Protein AF-A0A9E2LLQ6-F1 (afdb_monomer_lite)

Secondary structure (DSSP, 8-state):
----HHHHHHHHHHHHHHHHHHHHHHTT-GGGGGHHHHHHHHHHHHHHHHHHH-TTSTTHHHHHHHHHHHHHHHHHHHHHHHHHHHTT-

Structure (mmCIF, N/CA/C/O backbone):
data_AF-A0A9E2LLQ6-F1
#
_entry.id   AF-A0A9E2LLQ6-F1
#
loop_
_atom_site.group_PDB
_atom_site.id
_atom_site.type_symbol
_atom_site.label_atom_id
_atom_site.label_alt_id
_atom_site.label_comp_id
_atom_site.label_asym_id
_atom_site.label_entity_id
_atom_site.label_seq_id
_atom_site.pdbx_PDB_ins_code
_atom_site.Cartn_x
_atom_site.Cartn_y
_atom_site.Cartn_z
_atom_site.occupancy
_atom_site.B_iso_or_equiv
_atom_site.auth_seq_id
_atom_site.auth_comp_id
_atom_site.auth_asym_id
_atom_site.auth_atom_id
_atom_site.pdbx_PDB_model_num
ATOM 1 N N . MET A 1 1 ? -5.450 -3.258 -23.257 1.00 46.16 1 MET A N 1
ATOM 2 C CA . MET A 1 1 ? -6.359 -3.539 -22.127 1.00 46.16 1 MET A CA 1
ATOM 3 C C . MET A 1 1 ? -6.277 -5.024 -21.779 1.00 46.16 1 MET A C 1
ATOM 5 O O . MET A 1 1 ? -7.263 -5.734 -21.895 1.00 46.16 1 MET A O 1
ATOM 9 N N . MET A 1 2 ? -5.089 -5.514 -21.409 1.00 45.06 2 MET A N 1
ATOM 10 C CA . MET A 1 2 ? -5.018 -6.713 -20.575 1.00 45.06 2 MET A CA 1
ATOM 11 C C . MET A 1 2 ? -5.060 -6.183 -19.150 1.00 45.06 2 MET A C 1
ATOM 13 O O . MET A 1 2 ? -4.279 -5.303 -18.800 1.00 45.06 2 MET A O 1
ATOM 17 N N . GLU A 1 3 ? -6.049 -6.613 -18.382 1.00 58.16 3 GLU A N 1
ATOM 18 C CA . GLU A 1 3 ? -6.082 -6.410 -16.942 1.00 58.16 3 GLU A CA 1
ATOM 19 C C . GLU A 1 3 ? -4.834 -7.082 -16.373 1.00 58.16 3 GLU A C 1
ATOM 21 O O . GLU A 1 3 ? -4.798 -8.304 -16.282 1.00 58.16 3 GLU A O 1
ATOM 26 N N . ASP A 1 4 ? -3.773 -6.314 -16.102 1.00 67.81 4 ASP A N 1
ATOM 27 C CA . ASP A 1 4 ? -2.487 -6.890 -15.713 1.00 67.81 4 ASP A CA 1
ATOM 28 C C . ASP A 1 4 ? -2.670 -7.683 -14.410 1.00 67.81 4 ASP A C 1
ATOM 30 O O . ASP A 1 4 ? -2.843 -7.089 -13.336 1.00 67.81 4 ASP A O 1
ATOM 34 N N . PRO A 1 5 ? -2.633 -9.029 -14.462 1.00 76.00 5 PRO A N 1
ATOM 35 C CA . PRO A 1 5 ? -3.057 -9.872 -13.346 1.00 76.00 5 PRO A CA 1
ATOM 36 C C . PRO A 1 5 ? -2.154 -9.678 -12.125 1.00 76.00 5 PRO A C 1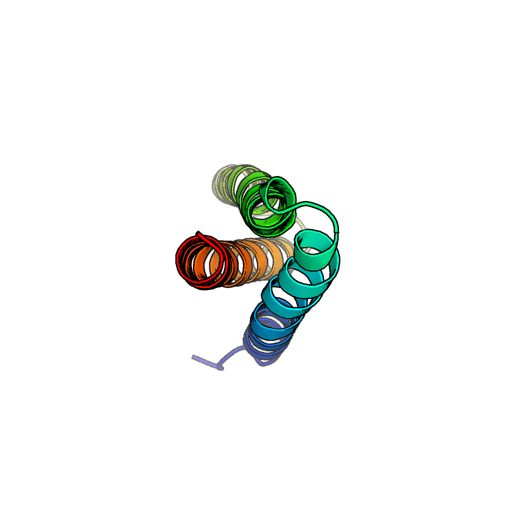
ATOM 38 O O . PRO A 1 5 ? -2.564 -9.899 -10.987 1.00 76.00 5 PRO A O 1
ATOM 41 N N . ILE A 1 6 ? -0.930 -9.198 -12.351 1.00 75.75 6 ILE A N 1
ATOM 42 C CA . ILE A 1 6 ? 0.056 -8.868 -11.325 1.00 75.75 6 ILE A CA 1
ATOM 43 C C . ILE A 1 6 ? -0.414 -7.679 -10.478 1.00 75.75 6 ILE A C 1
ATOM 45 O O . ILE A 1 6 ? -0.369 -7.759 -9.250 1.00 75.75 6 ILE A O 1
ATOM 49 N N . LEU A 1 7 ? -0.909 -6.604 -11.102 1.00 73.56 7 LEU A N 1
ATOM 50 C CA . LEU A 1 7 ? -1.428 -5.436 -10.385 1.00 73.56 7 LEU A CA 1
ATOM 51 C C . LEU A 1 7 ? -2.656 -5.814 -9.551 1.00 73.56 7 LEU A C 1
ATOM 53 O O . LEU A 1 7 ? -2.730 -5.456 -8.376 1.00 73.56 7 LEU A O 1
ATOM 57 N N . PHE A 1 8 ? -3.588 -6.577 -10.128 1.00 75.56 8 PHE A N 1
ATOM 58 C CA . PHE A 1 8 ? -4.780 -7.061 -9.421 1.00 75.56 8 PHE A CA 1
ATOM 59 C C . PHE A 1 8 ? -4.436 -7.981 -8.246 1.00 75.56 8 PHE A C 1
ATOM 61 O O . PHE A 1 8 ? -5.002 -7.856 -7.161 1.00 75.56 8 PHE A O 1
ATOM 68 N N . THR A 1 9 ? -3.463 -8.872 -8.422 1.00 81.44 9 THR A N 1
ATOM 69 C CA . THR A 1 9 ? -3.028 -9.774 -7.349 1.00 81.44 9 THR A CA 1
ATOM 70 C C . THR A 1 9 ? -2.357 -8.995 -6.216 1.00 81.44 9 THR A C 1
ATOM 72 O O . THR A 1 9 ? -2.687 -9.196 -5.047 1.00 81.44 9 THR A O 1
ATOM 75 N N . LEU A 1 10 ? -1.456 -8.061 -6.538 1.00 79.44 10 LEU A N 1
ATOM 76 C CA . LEU A 1 10 ? -0.771 -7.231 -5.540 1.00 79.44 10 LEU A CA 1
ATOM 77 C C . LEU A 1 10 ? -1.744 -6.328 -4.778 1.00 79.44 10 LEU A C 1
ATOM 79 O O . LEU A 1 10 ? -1.706 -6.289 -3.546 1.00 79.44 10 LEU A O 1
ATOM 83 N N . THR A 1 11 ? -2.644 -5.644 -5.484 1.00 76.50 11 THR A N 1
ATOM 84 C CA . THR A 1 11 ? -3.697 -4.827 -4.860 1.00 76.50 11 THR A CA 1
ATOM 85 C C . THR A 1 11 ? -4.578 -5.668 -3.938 1.00 76.50 11 THR A C 1
ATOM 87 O O . THR A 1 11 ? -4.779 -5.272 -2.790 1.00 76.50 11 THR A O 1
ATOM 90 N N . ALA A 1 12 ? -5.041 -6.844 -4.374 1.00 79.31 12 ALA A N 1
ATOM 91 C CA . ALA A 1 12 ? -5.856 -7.743 -3.554 1.00 79.31 12 ALA A CA 1
ATOM 92 C C . ALA A 1 12 ? -5.125 -8.211 -2.283 1.00 79.31 12 ALA A C 1
ATOM 94 O O . ALA A 1 12 ? -5.706 -8.207 -1.195 1.00 79.31 12 ALA A O 1
ATOM 95 N N . ILE A 1 13 ? -3.836 -8.552 -2.387 1.00 84.88 13 ILE A N 1
ATOM 96 C CA . ILE A 1 13 ? -3.015 -8.926 -1.227 1.00 84.88 13 ILE A CA 1
ATOM 97 C C . ILE A 1 13 ? -2.918 -7.754 -0.246 1.00 84.88 13 ILE A C 1
ATOM 99 O O . ILE A 1 13 ? -3.222 -7.919 0.937 1.00 84.88 13 ILE A O 1
ATOM 103 N N . PHE A 1 14 ? -2.537 -6.558 -0.705 1.00 81.19 14 PHE A N 1
ATOM 104 C CA . PHE A 1 14 ? -2.377 -5.401 0.183 1.00 81.19 14 PHE A CA 1
ATOM 105 C C . PHE A 1 14 ? -3.698 -4.937 0.803 1.00 81.19 14 PHE A C 1
ATOM 107 O O . PHE A 1 14 ? -3.713 -4.546 1.974 1.00 81.19 14 PHE A O 1
ATOM 114 N N . LEU A 1 15 ? -4.805 -5.058 0.070 1.00 77.88 15 LEU A N 1
ATOM 115 C CA . LEU A 1 15 ? -6.157 -4.791 0.561 1.00 77.88 15 LEU A CA 1
ATOM 116 C C . LEU A 1 15 ? -6.549 -5.660 1.751 1.00 77.88 15 LEU A C 1
ATOM 118 O O . LEU A 1 15 ? -7.321 -5.215 2.593 1.00 77.88 15 LEU A O 1
ATOM 122 N N . ILE A 1 16 ? -6.029 -6.881 1.836 1.00 81.00 16 ILE A N 1
ATOM 123 C CA . ILE A 1 16 ? -6.331 -7.814 2.922 1.00 81.00 16 ILE A CA 1
ATOM 124 C C . ILE A 1 16 ? -5.279 -7.695 4.032 1.00 81.00 16 ILE A C 1
ATOM 126 O O . ILE A 1 16 ? -5.611 -7.589 5.215 1.00 81.00 16 ILE A O 1
ATOM 130 N N . VAL A 1 17 ? -3.996 -7.663 3.668 1.00 84.62 17 VAL A N 1
ATOM 131 C CA . VAL A 1 17 ? -2.877 -7.685 4.619 1.00 84.62 17 VAL A CA 1
ATOM 132 C C . VAL A 1 17 ? -2.833 -6.415 5.467 1.00 84.62 17 VAL A C 1
ATOM 134 O O . VAL A 1 17 ? -2.743 -6.510 6.693 1.00 84.62 17 VAL A O 1
ATOM 137 N N . ILE A 1 18 ? -2.941 -5.228 4.862 1.00 81.56 18 ILE A N 1
ATOM 138 C CA . ILE A 1 18 ? -2.836 -3.951 5.588 1.00 81.56 18 ILE A CA 1
ATOM 139 C C . ILE A 1 18 ? -3.896 -3.835 6.696 1.00 81.56 18 ILE A C 1
ATOM 141 O O . ILE A 1 18 ? -3.507 -3.602 7.847 1.00 81.56 18 ILE A O 1
ATOM 145 N N . PRO A 1 19 ? -5.205 -4.040 6.442 1.00 74.88 19 PRO A N 1
ATOM 146 C CA . PRO A 1 19 ? -6.205 -3.948 7.502 1.00 74.88 19 PRO A CA 1
ATOM 147 C C . PRO A 1 19 ? -6.108 -5.087 8.524 1.00 74.88 19 PRO A C 1
ATOM 149 O O . PRO A 1 19 ? -6.318 -4.835 9.712 1.00 74.88 19 PRO A O 1
ATOM 152 N N . ILE A 1 20 ? -5.750 -6.318 8.131 1.00 81.88 20 ILE A N 1
ATOM 153 C CA . ILE A 1 20 ? -5.591 -7.433 9.084 1.00 81.88 20 ILE A CA 1
ATOM 154 C C . ILE A 1 20 ? -4.436 -7.164 10.051 1.00 81.88 20 ILE A C 1
ATOM 156 O O . ILE A 1 20 ? -4.604 -7.283 11.272 1.00 81.88 20 ILE A O 1
ATOM 160 N N . VAL A 1 21 ? -3.270 -6.778 9.531 1.00 81.81 21 VAL A N 1
ATOM 161 C CA . VAL A 1 21 ? -2.091 -6.507 10.360 1.00 81.81 21 VAL A CA 1
ATOM 162 C C . VAL A 1 21 ? -2.324 -5.250 11.200 1.00 81.81 21 VAL A C 1
ATOM 164 O O . VAL A 1 21 ? -2.070 -5.272 12.407 1.00 81.81 21 VAL A O 1
ATOM 167 N N . SER A 1 22 ? -2.913 -4.201 10.619 1.00 74.31 22 SER A N 1
ATOM 168 C CA . SER A 1 22 ? -3.336 -3.002 11.351 1.00 74.31 22 SER A CA 1
ATOM 169 C C . SER A 1 22 ? -4.259 -3.346 12.526 1.00 74.31 22 SER A C 1
ATOM 171 O O . SER A 1 22 ? -4.021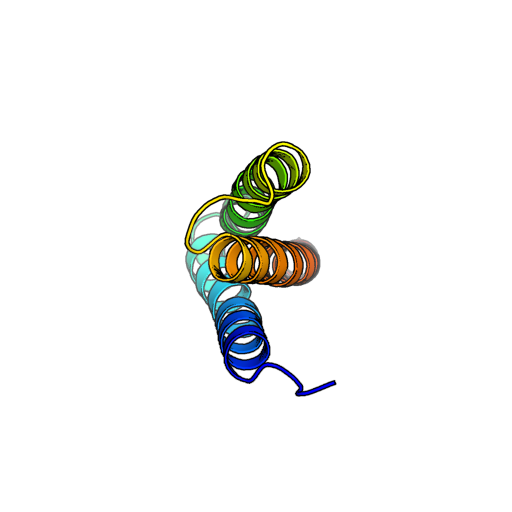 -2.919 13.661 1.00 74.31 22 SER A O 1
ATOM 173 N N . LYS A 1 23 ? -5.263 -4.203 12.306 1.00 75.94 23 LYS A N 1
ATOM 174 C CA . LYS A 1 23 ? -6.188 -4.655 13.352 1.00 75.94 23 LYS A CA 1
ATOM 175 C C . LYS A 1 23 ? -5.474 -5.435 14.456 1.00 75.94 23 LYS A C 1
ATOM 177 O O . LYS A 1 23 ? -5.762 -5.215 15.636 1.00 75.94 23 LYS A O 1
ATOM 182 N N . LYS A 1 24 ? -4.544 -6.329 14.098 1.00 80.88 24 LYS A N 1
ATOM 183 C CA . LYS A 1 24 ? -3.757 -7.123 15.058 1.00 80.88 24 LYS A CA 1
ATOM 184 C C . LYS A 1 24 ? -2.859 -6.232 15.920 1.00 80.88 24 LYS A C 1
ATOM 186 O O . LYS A 1 24 ? -2.814 -6.415 17.133 1.00 80.88 24 LYS A O 1
ATOM 191 N N . ILE A 1 25 ? -2.209 -5.230 15.329 1.00 75.88 25 ILE A N 1
ATOM 192 C CA . ILE A 1 25 ? -1.338 -4.290 16.051 1.00 75.88 25 ILE A CA 1
ATOM 193 C C . ILE A 1 25 ? -2.159 -3.317 16.912 1.00 75.88 25 ILE A C 1
ATOM 195 O O . ILE A 1 25 ? -1.821 -3.068 18.074 1.00 75.88 25 ILE A O 1
ATOM 199 N N . GLY A 1 26 ? -3.263 -2.792 16.379 1.00 68.00 26 GLY A N 1
ATOM 200 C CA . GLY A 1 26 ? -4.136 -1.855 17.083 1.00 68.00 26 GLY A CA 1
ATOM 201 C C . GLY A 1 26 ? -4.863 -2.464 18.287 1.00 68.00 26 GLY A C 1
ATOM 202 O O . GLY A 1 26 ? -5.246 -1.731 19.202 1.00 68.00 26 GLY A O 1
ATOM 203 N N . ARG A 1 27 ? -4.981 -3.803 18.364 1.00 71.31 27 ARG A N 1
ATOM 204 C CA . ARG A 1 27 ? -5.501 -4.488 19.561 1.00 71.31 27 ARG A CA 1
ATOM 205 C C . ARG A 1 27 ? -4.709 -4.146 20.824 1.00 71.31 27 ARG A C 1
ATOM 207 O O . ARG A 1 27 ? -5.357 -3.935 21.844 1.00 71.31 27 ARG A O 1
ATOM 214 N N . TYR A 1 28 ? -3.380 -4.033 20.728 1.00 71.94 28 TYR A N 1
ATOM 215 C CA . TYR A 1 28 ? -2.483 -3.747 21.857 1.00 71.94 28 TYR A CA 1
ATOM 216 C C . TYR A 1 28 ? -2.376 -2.256 22.193 1.00 71.94 28 TYR A C 1
ATOM 218 O O . TYR A 1 28 ? -2.274 -1.896 23.361 1.00 71.94 28 TYR A O 1
ATOM 226 N N . LYS A 1 29 ? -2.378 -1.374 21.184 1.00 73.94 29 LYS A N 1
ATOM 227 C CA . LYS A 1 29 ? -2.359 0.084 21.379 1.00 73.94 29 LYS A CA 1
ATOM 228 C C . LYS A 1 29 ? -3.261 0.757 20.340 1.00 73.94 29 LYS A C 1
ATOM 230 O O . LYS A 1 29 ? -2.927 0.708 19.156 1.00 73.94 29 LYS A O 1
ATOM 235 N N . PRO A 1 30 ? -4.336 1.460 20.742 1.00 66.44 30 PRO A N 1
ATOM 236 C CA . PRO A 1 30 ? -5.315 2.016 19.805 1.00 66.44 30 PRO A CA 1
ATOM 237 C C . PRO A 1 30 ? -4.734 3.099 18.883 1.00 66.44 30 PRO A C 1
ATOM 239 O O . PRO A 1 30 ? -5.219 3.295 17.779 1.00 66.44 30 PRO A O 1
ATOM 242 N N . ARG A 1 31 ? -3.637 3.766 19.261 1.00 70.69 31 ARG A N 1
ATOM 243 C CA . ARG A 1 31 ? -2.945 4.706 18.359 1.00 70.69 31 ARG A CA 1
ATOM 244 C C . ARG A 1 31 ? -2.269 4.023 17.159 1.00 70.69 31 ARG A C 1
ATOM 246 O O . ARG A 1 31 ? -1.949 4.694 16.188 1.00 70.69 31 ARG A O 1
ATOM 253 N N . ARG A 1 32 ? -2.046 2.701 17.198 1.00 78.25 32 ARG A N 1
ATOM 254 C CA . ARG A 1 32 ? -1.318 1.972 16.147 1.00 78.25 32 ARG A CA 1
ATOM 255 C C . ARG A 1 32 ? -2.194 1.454 15.001 1.00 78.25 32 ARG A C 1
ATOM 257 O O . ARG A 1 32 ? -1.631 0.956 14.034 1.00 78.25 32 ARG A O 1
ATOM 264 N N . TYR A 1 33 ? -3.523 1.616 15.056 1.00 76.25 33 TYR A N 1
ATOM 265 C CA . TYR A 1 33 ? -4.397 1.308 13.911 1.00 76.25 33 TYR A CA 1
ATOM 266 C C . TYR A 1 33 ? -4.011 2.128 12.666 1.00 76.25 33 TYR A C 1
ATOM 268 O O . TYR A 1 33 ? -4.073 1.648 11.544 1.00 76.25 33 TYR A O 1
ATOM 276 N N . PHE A 1 34 ? -3.556 3.366 12.831 1.00 83.50 34 PHE A N 1
ATOM 277 C CA . PHE A 1 34 ? -3.235 4.227 11.687 1.00 83.50 34 PHE A CA 1
ATOM 278 C C . PHE A 1 34 ? -1.820 4.029 11.140 1.00 83.50 34 PHE A C 1
ATOM 280 O O . PHE A 1 34 ? -1.523 4.463 10.034 1.00 83.50 34 PHE A O 1
ATOM 287 N N . LEU A 1 35 ? -0.951 3.341 11.883 1.00 83.25 35 LEU A N 1
ATOM 288 C CA . LEU A 1 35 ? 0.486 3.335 11.620 1.00 83.25 35 LEU A CA 1
ATOM 289 C C . LEU A 1 35 ? 0.834 2.630 10.300 1.00 83.25 35 LEU A C 1
ATOM 291 O O . LEU A 1 35 ? 1.566 3.175 9.486 1.00 83.25 35 LEU A O 1
ATOM 295 N N . LEU A 1 36 ? 0.255 1.453 10.053 1.00 83.75 36 LEU A N 1
ATOM 296 C CA . LEU A 1 36 ? 0.453 0.702 8.807 1.00 83.75 36 LEU A CA 1
ATOM 297 C C . LEU A 1 36 ? -0.132 1.403 7.571 1.00 83.75 36 LEU A C 1
ATOM 299 O O . LEU A 1 36 ? 0.606 1.573 6.603 1.00 83.75 36 LEU A O 1
ATOM 303 N N . PRO A 1 37 ? -1.404 1.847 7.595 1.00 85.88 37 PRO A N 1
ATOM 304 C CA . PRO A 1 37 ? -1.978 2.648 6.517 1.00 85.88 37 PRO A CA 1
ATOM 305 C C . PRO A 1 37 ? -1.152 3.888 6.165 1.00 85.88 37 PRO A C 1
ATOM 307 O O . PRO A 1 37 ? -0.866 4.131 4.995 1.00 85.88 37 PRO A O 1
ATOM 310 N N . MET A 1 38 ? -0.715 4.643 7.179 1.00 88.06 38 MET A N 1
ATOM 311 C CA . MET A 1 38 ? 0.069 5.859 6.969 1.00 88.06 38 MET A CA 1
ATOM 312 C C . MET A 1 38 ? 1.452 5.571 6.391 1.00 88.06 38 MET A C 1
ATOM 314 O O . MET A 1 38 ? 1.893 6.305 5.513 1.00 88.06 38 MET A O 1
ATOM 318 N N . ILE A 1 39 ? 2.129 4.508 6.837 1.00 88.44 39 ILE A N 1
ATOM 319 C CA . ILE A 1 39 ? 3.417 4.107 6.253 1.00 88.44 39 ILE A CA 1
ATOM 320 C C . ILE A 1 39 ? 3.231 3.677 4.796 1.00 88.44 39 ILE A C 1
ATOM 322 O O . ILE A 1 39 ? 4.000 4.106 3.942 1.00 88.44 39 ILE A O 1
ATOM 326 N N . ALA A 1 40 ? 2.202 2.880 4.494 1.00 88.12 40 ALA A N 1
ATOM 327 C CA . ALA A 1 40 ? 1.927 2.441 3.127 1.00 88.12 40 ALA A CA 1
ATOM 328 C C . ALA A 1 40 ? 1.707 3.636 2.185 1.00 88.12 40 ALA A C 1
ATOM 330 O O . ALA A 1 40 ? 2.347 3.715 1.139 1.00 88.12 40 ALA A O 1
ATOM 331 N N . MET A 1 41 ? 0.888 4.611 2.591 1.00 90.12 41 MET A N 1
ATOM 332 C CA . MET A 1 41 ? 0.668 5.838 1.816 1.00 90.12 41 MET A CA 1
ATOM 333 C C . MET A 1 41 ? 1.924 6.719 1.742 1.00 90.12 41 MET A C 1
ATOM 335 O O . MET A 1 41 ? 2.237 7.265 0.684 1.00 90.12 41 MET A O 1
ATOM 339 N N . GLY A 1 42 ? 2.665 6.828 2.848 1.00 90.75 42 GLY A N 1
ATOM 340 C CA . GLY A 1 42 ? 3.888 7.623 2.947 1.00 90.75 42 GLY A CA 1
ATOM 341 C C . GLY A 1 42 ? 5.042 7.086 2.101 1.00 90.75 42 GLY A C 1
ATOM 342 O O . GLY A 1 42 ? 5.877 7.870 1.670 1.00 90.75 42 GLY A O 1
ATOM 343 N N . VAL A 1 43 ? 5.077 5.781 1.823 1.00 90.62 43 VAL A N 1
ATOM 3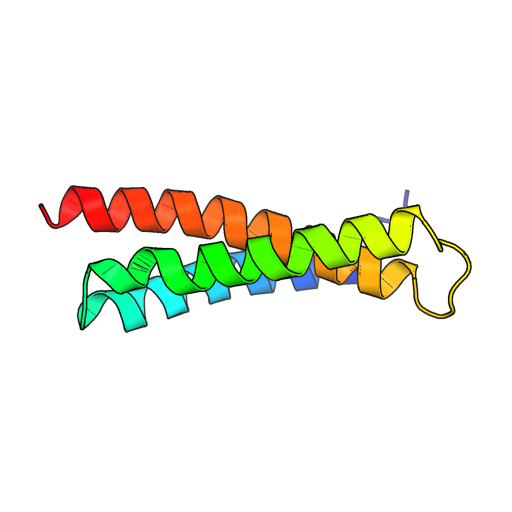44 C CA . VAL A 1 43 ? 6.032 5.164 0.885 1.00 90.62 43 VAL A CA 1
ATOM 345 C C . VAL A 1 43 ? 5.505 5.209 -0.549 1.00 90.62 43 VAL A C 1
ATOM 347 O O . VAL A 1 43 ? 6.270 5.472 -1.477 1.00 90.62 43 VAL A O 1
ATOM 350 N N . ALA A 1 44 ? 4.201 4.991 -0.744 1.00 90.94 44 ALA A N 1
ATOM 351 C CA . ALA A 1 44 ? 3.589 4.973 -2.068 1.00 90.94 44 ALA A CA 1
ATOM 352 C C . ALA A 1 44 ? 3.737 6.312 -2.800 1.00 90.94 44 ALA A C 1
ATOM 354 O O . ALA A 1 44 ? 4.063 6.319 -3.986 1.00 90.94 44 ALA A O 1
ATOM 355 N N . PHE A 1 45 ? 3.539 7.433 -2.102 1.00 91.38 45 PHE A N 1
ATOM 356 C CA . PHE A 1 45 ? 3.526 8.758 -2.722 1.00 91.38 45 PHE A CA 1
ATOM 357 C C . PHE A 1 45 ? 4.896 9.218 -3.260 1.00 91.38 45 PHE A C 1
ATOM 359 O O . PHE A 1 45 ? 4.968 9.574 -4.436 1.00 91.38 45 PHE A O 1
ATOM 366 N N . PRO A 1 46 ? 6.007 9.155 -2.497 1.00 92.25 46 PRO A N 1
ATOM 367 C CA . PRO A 1 46 ? 7.335 9.4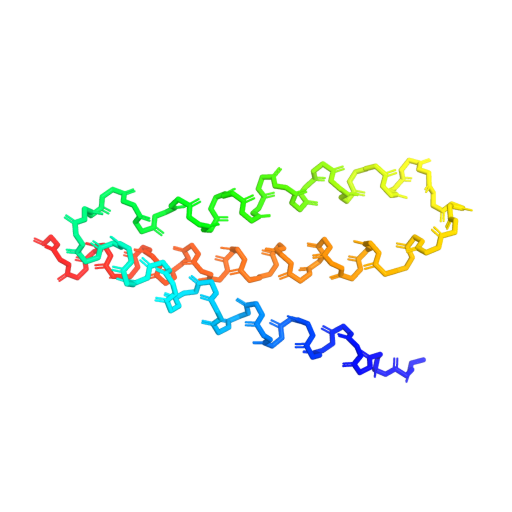47 -3.038 1.00 92.25 46 PRO A CA 1
ATOM 368 C C . PRO A 1 46 ? 7.725 8.510 -4.182 1.00 92.25 46 PRO A C 1
ATOM 370 O O . PRO A 1 46 ? 8.311 8.956 -5.164 1.00 92.25 46 PRO A O 1
ATOM 373 N N . MET A 1 47 ? 7.366 7.225 -4.082 1.00 89.44 47 MET A N 1
ATOM 374 C CA . MET A 1 47 ? 7.624 6.244 -5.138 1.00 89.44 47 MET A CA 1
ATOM 375 C C . MET A 1 47 ? 6.866 6.589 -6.427 1.00 89.44 47 MET A C 1
ATOM 377 O O . MET A 1 47 ? 7.445 6.529 -7.507 1.00 89.44 47 MET A O 1
ATOM 381 N N . PHE A 1 48 ? 5.605 7.017 -6.318 1.00 91.19 48 PHE A N 1
ATOM 382 C CA . PHE A 1 48 ? 4.817 7.500 -7.451 1.00 91.19 48 PHE A CA 1
ATOM 383 C C . PHE A 1 48 ? 5.453 8.736 -8.095 1.00 91.19 48 PHE A C 1
ATOM 385 O O . PHE A 1 48 ? 5.663 8.765 -9.306 1.00 91.19 48 PHE A O 1
ATOM 392 N N . LEU A 1 49 ? 5.799 9.744 -7.286 1.00 91.62 49 LEU A N 1
ATOM 393 C CA . LEU A 1 49 ? 6.422 10.977 -7.774 1.00 91.62 49 LEU A CA 1
ATOM 394 C C . LEU A 1 49 ? 7.738 10.698 -8.500 1.00 91.62 49 LEU A C 1
ATOM 396 O O . LEU A 1 49 ? 7.982 11.251 -9.569 1.00 91.62 49 LEU A O 1
ATOM 400 N N . PHE A 1 50 ? 8.565 9.815 -7.946 1.00 89.88 50 PHE A N 1
ATOM 401 C CA . PHE A 1 50 ? 9.827 9.426 -8.559 1.00 89.88 50 PHE A CA 1
ATOM 402 C C . PHE A 1 50 ? 9.629 8.805 -9.949 1.00 89.88 50 PHE A C 1
ATOM 404 O O . PHE A 1 50 ? 10.325 9.176 -10.891 1.00 89.88 50 PHE A O 1
ATOM 411 N N . LEU A 1 51 ? 8.639 7.922 -10.102 1.00 89.62 51 LEU A N 1
ATOM 412 C CA . LEU A 1 51 ? 8.320 7.291 -11.387 1.00 89.62 51 LEU A CA 1
ATOM 413 C C . LEU A 1 51 ? 7.750 8.275 -12.410 1.00 89.62 51 LEU A C 1
ATOM 415 O O . LEU A 1 51 ? 8.008 8.127 -13.600 1.00 89.62 51 LEU A O 1
ATOM 419 N N . MET A 1 52 ? 7.009 9.289 -11.958 1.00 87.44 52 MET A N 1
ATOM 420 C CA . MET A 1 52 ? 6.522 10.359 -12.833 1.00 87.44 52 MET A CA 1
ATOM 421 C C . MET A 1 52 ? 7.663 11.227 -13.373 1.00 87.44 52 MET A C 1
ATOM 423 O O . MET A 1 52 ? 7.590 11.693 -14.507 1.00 87.44 52 MET A O 1
ATOM 427 N N . ILE A 1 53 ? 8.716 11.439 -12.577 1.00 90.81 53 ILE A N 1
ATOM 428 C CA . ILE A 1 53 ? 9.896 12.214 -12.985 1.00 90.81 53 ILE A CA 1
ATOM 429 C C . ILE A 1 53 ? 10.807 11.379 -13.893 1.00 90.81 53 ILE A C 1
ATOM 431 O O . ILE A 1 53 ? 11.335 11.902 -14.874 1.00 90.81 53 ILE A O 1
ATOM 435 N N . VAL A 1 54 ? 10.991 10.088 -13.590 1.00 88.81 54 VAL A N 1
ATOM 436 C CA . VAL A 1 54 ? 11.865 9.189 -14.360 1.00 88.81 54 VAL A CA 1
ATOM 437 C C . VAL A 1 54 ? 11.118 7.916 -14.790 1.00 88.81 54 VAL A C 1
ATOM 439 O O . VAL A 1 54 ? 11.308 6.845 -14.208 1.00 88.81 54 VAL A O 1
ATOM 442 N N . PRO A 1 55 ? 10.282 7.996 -15.840 1.00 81.38 55 PRO A N 1
ATOM 443 C CA . PRO A 1 55 ? 9.446 6.873 -16.269 1.00 81.38 55 PRO A CA 1
ATOM 444 C C . PRO A 1 55 ? 10.206 5.798 -17.060 1.00 81.38 55 PRO A C 1
ATOM 446 O O . PRO A 1 55 ? 9.707 4.691 -17.237 1.00 81.38 55 PRO A O 1
ATOM 449 N N . THR A 1 56 ? 11.411 6.098 -17.549 1.00 84.62 56 THR A N 1
ATOM 450 C CA . THR A 1 56 ? 12.186 5.237 -18.462 1.00 84.62 56 THR A CA 1
ATOM 451 C C . THR A 1 56 ? 13.105 4.236 -17.758 1.00 84.62 56 THR A C 1
ATOM 453 O O . THR A 1 56 ? 13.914 3.576 -18.409 1.00 84.62 56 THR A O 1
ATOM 456 N N . MET A 1 57 ? 12.999 4.095 -16.434 1.00 83.56 57 MET A N 1
ATOM 457 C CA . MET A 1 57 ? 13.799 3.126 -15.688 1.00 83.56 57 MET A CA 1
ATOM 458 C C . MET A 1 57 ? 13.393 1.677 -16.004 1.00 83.56 57 MET A C 1
ATOM 460 O O . MET A 1 57 ? 12.204 1.388 -16.191 1.00 83.56 57 MET A O 1
ATOM 464 N N . PRO A 1 58 ? 14.347 0.727 -15.999 1.00 80.94 58 PRO A N 1
ATOM 465 C CA . PRO A 1 58 ? 14.001 -0.685 -16.037 1.00 80.94 58 PRO A CA 1
ATOM 466 C C . PRO A 1 58 ? 13.087 -1.011 -14.849 1.00 80.94 58 PRO A C 1
ATOM 468 O O . PRO A 1 58 ? 13.309 -0.552 -13.730 1.00 80.94 58 PRO A O 1
ATOM 471 N N . TYR A 1 59 ? 12.040 -1.792 -15.105 1.00 80.69 59 TYR A N 1
ATOM 472 C CA . TYR A 1 59 ? 11.018 -2.170 -14.123 1.00 80.69 59 TYR A CA 1
ATOM 473 C C . TYR A 1 59 ? 10.114 -1.037 -13.598 1.00 80.69 59 TYR A C 1
ATOM 475 O O . TYR A 1 59 ? 9.349 -1.280 -12.664 1.00 80.69 59 TYR A O 1
ATOM 483 N N . ALA A 1 60 ? 10.114 0.159 -14.205 1.00 83.38 60 ALA A N 1
ATOM 484 C CA . ALA A 1 60 ? 9.253 1.280 -13.792 1.00 83.38 60 ALA A CA 1
ATOM 485 C C . ALA A 1 60 ? 7.765 0.893 -13.661 1.00 83.38 60 ALA A C 1
ATOM 487 O O . ALA A 1 60 ? 7.098 1.292 -12.710 1.00 83.38 60 ALA A O 1
ATOM 488 N N . ILE A 1 61 ? 7.272 0.034 -14.558 1.00 83.50 61 ILE A N 1
ATOM 489 C CA . ILE A 1 61 ? 5.909 -0.519 -14.519 1.00 83.50 61 ILE A CA 1
ATOM 490 C C . ILE A 1 61 ? 5.630 -1.296 -13.219 1.00 83.50 61 ILE A C 1
ATOM 492 O O . ILE A 1 61 ? 4.586 -1.111 -12.597 1.00 83.50 61 ILE A O 1
ATOM 496 N N . TYR A 1 62 ? 6.567 -2.123 -12.750 1.00 83.12 62 TYR A N 1
ATOM 497 C CA . TYR A 1 62 ? 6.384 -2.895 -11.515 1.00 83.12 62 TYR A CA 1
ATOM 498 C C . TYR A 1 62 ? 6.411 -2.003 -10.274 1.00 83.12 62 TYR A C 1
ATOM 500 O O . TYR A 1 62 ? 5.615 -2.198 -9.354 1.00 83.12 62 TYR A O 1
ATOM 508 N N . TYR A 1 63 ? 7.284 -0.993 -10.254 1.00 84.81 63 TYR A N 1
ATOM 509 C CA . TYR A 1 63 ? 7.295 0.006 -9.185 1.00 84.81 63 TYR A CA 1
ATOM 510 C C . TYR A 1 63 ? 6.021 0.853 -9.183 1.00 84.81 63 TYR A C 1
ATOM 512 O O . TYR A 1 63 ? 5.502 1.177 -8.114 1.00 84.81 63 TYR A O 1
ATOM 520 N N . PHE A 1 64 ? 5.473 1.156 -10.360 1.00 86.19 64 PHE A N 1
ATOM 521 C CA . PHE A 1 64 ? 4.191 1.837 -10.488 1.00 86.19 64 PHE A CA 1
ATOM 522 C C . PHE A 1 64 ? 3.0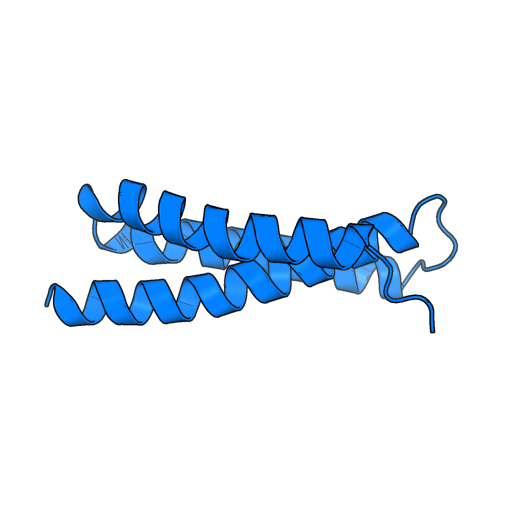66 0.985 -9.899 1.00 86.19 64 PHE A C 1
ATOM 524 O O . PHE A 1 64 ? 2.286 1.472 -9.081 1.00 86.19 64 PHE A O 1
ATOM 531 N N . TYR A 1 65 ? 3.031 -0.311 -10.214 1.00 86.44 65 TYR A N 1
ATOM 532 C CA . TYR A 1 65 ? 2.058 -1.230 -9.627 1.00 86.44 65 TYR A CA 1
ATOM 533 C C . TYR A 1 65 ? 2.198 -1.356 -8.113 1.00 86.44 65 TYR A C 1
ATOM 535 O O . TYR A 1 65 ? 1.189 -1.347 -7.405 1.00 86.44 65 TYR A O 1
ATOM 543 N N . ALA A 1 66 ? 3.424 -1.433 -7.598 1.00 85.62 66 ALA A N 1
ATOM 544 C CA . ALA A 1 66 ? 3.676 -1.472 -6.162 1.00 85.62 66 ALA A CA 1
ATOM 545 C C . ALA A 1 66 ? 3.188 -0.190 -5.473 1.00 85.62 66 ALA A C 1
ATOM 547 O O . ALA A 1 66 ? 2.478 -0.267 -4.469 1.00 85.62 66 ALA A O 1
ATOM 548 N N . SER A 1 67 ? 3.505 0.976 -6.040 1.00 90.38 67 SER A N 1
ATOM 549 C CA . SER A 1 67 ? 3.053 2.273 -5.535 1.00 90.38 67 SER A CA 1
ATOM 550 C C . SER A 1 67 ? 1.526 2.372 -5.522 1.00 90.38 67 SER A C 1
ATOM 552 O O . SER A 1 67 ? 0.946 2.653 -4.473 1.00 90.38 67 SER A O 1
ATOM 554 N N . MET A 1 68 ? 0.858 2.043 -6.632 1.00 87.56 68 MET A N 1
ATOM 555 C CA . MET A 1 68 ? -0.605 2.077 -6.717 1.00 87.56 68 MET A CA 1
ATOM 556 C C . MET A 1 68 ? -1.252 1.098 -5.735 1.00 87.56 68 MET A C 1
ATOM 558 O O . MET A 1 68 ? -2.202 1.466 -5.049 1.00 87.56 68 MET A O 1
ATOM 562 N N . SER A 1 69 ? -0.699 -0.110 -5.592 1.00 87.88 69 SER A N 1
ATOM 563 C CA . SER A 1 69 ? -1.224 -1.123 -4.666 1.00 87.88 69 SER A CA 1
ATOM 564 C C . SER A 1 69 ? -1.082 -0.720 -3.199 1.00 87.88 69 SER A C 1
ATOM 566 O O . SER A 1 69 ? -2.004 -0.915 -2.401 1.00 87.88 69 SER A O 1
ATOM 568 N N . LEU A 1 70 ? 0.064 -0.139 -2.835 1.00 87.81 70 LEU A N 1
ATOM 569 C CA . LEU A 1 70 ? 0.311 0.396 -1.497 1.00 87.81 70 LEU A CA 1
ATOM 570 C C . LEU A 1 70 ? -0.565 1.615 -1.213 1.00 87.81 70 LEU A C 1
ATOM 572 O O . LEU A 1 70 ? -1.065 1.749 -0.096 1.00 87.81 70 LEU A O 1
ATOM 576 N N . TRP A 1 71 ? -0.797 2.468 -2.212 1.00 90.75 71 TRP A N 1
ATOM 577 C CA . TRP A 1 71 ? -1.694 3.610 -2.090 1.00 90.75 71 TRP A CA 1
ATOM 578 C C . TRP A 1 71 ? -3.130 3.156 -1.835 1.00 90.75 71 TRP A C 1
ATOM 580 O O . TRP A 1 71 ? -3.727 3.559 -0.838 1.00 90.75 71 TRP A O 1
ATOM 590 N N . THR A 1 72 ? -3.674 2.264 -2.667 1.00 87.50 72 THR A N 1
ATOM 591 C CA . THR A 1 72 ? -5.050 1.768 -2.511 1.00 87.50 72 THR A CA 1
ATOM 592 C C . THR A 1 72 ? -5.230 0.983 -1.218 1.00 87.50 72 THR A C 1
ATOM 594 O O . THR A 1 72 ? -6.190 1.216 -0.482 1.00 87.50 72 THR A O 1
ATOM 597 N N . GLY A 1 73 ? -4.298 0.081 -0.899 1.00 86.38 73 GLY A N 1
ATOM 598 C CA . GLY A 1 73 ? -4.348 -0.714 0.326 1.00 86.38 73 GLY A CA 1
ATOM 599 C C . GLY A 1 73 ? -4.166 0.138 1.586 1.00 86.38 73 GLY A C 1
ATOM 600 O O . GLY A 1 73 ? -4.868 -0.065 2.577 1.00 86.38 73 GLY A O 1
ATOM 601 N N . GLY A 1 74 ? -3.271 1.128 1.543 1.00 88.25 74 GLY A N 1
ATOM 602 C CA . GLY A 1 74 ? -3.068 2.097 2.617 1.00 88.25 74 GLY A CA 1
ATOM 603 C C . GLY A 1 74 ? -4.297 2.974 2.834 1.00 88.25 74 GLY A C 1
ATOM 604 O O . GLY A 1 74 ? -4.781 3.076 3.958 1.00 88.25 74 GLY A O 1
ATOM 605 N N . PHE A 1 75 ? -4.864 3.529 1.765 1.00 88.38 75 PHE A N 1
ATOM 606 C CA . PHE A 1 75 ? -6.051 4.379 1.826 1.00 88.38 75 PHE A CA 1
ATOM 607 C C . PHE A 1 75 ? -7.263 3.623 2.382 1.00 88.38 75 PHE A C 1
ATOM 609 O O . PHE A 1 75 ? -7.887 4.062 3.345 1.00 88.38 75 PHE A O 1
ATOM 616 N N . ILE A 1 76 ? -7.557 2.430 1.861 1.00 87.56 76 ILE A N 1
ATOM 617 C CA . ILE A 1 76 ? -8.668 1.603 2.355 1.00 87.56 76 ILE A CA 1
ATOM 618 C C . ILE A 1 76 ? -8.398 1.128 3.789 1.00 87.56 76 ILE A C 1
ATOM 620 O O . ILE A 1 76 ?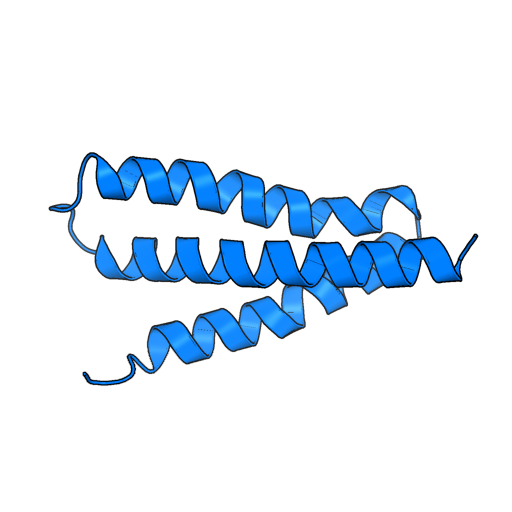 -9.279 1.199 4.651 1.00 87.56 76 ILE A O 1
ATOM 624 N N . GLY A 1 77 ? -7.162 0.721 4.085 1.00 84.81 77 GLY A N 1
ATOM 625 C CA . GLY A 1 77 ? -6.723 0.378 5.435 1.00 84.81 77 GLY A CA 1
ATOM 626 C C . GLY A 1 77 ? -6.922 1.522 6.431 1.00 84.81 77 GLY A C 1
ATOM 627 O O . GLY A 1 77 ? -7.292 1.268 7.575 1.00 84.81 77 GLY A O 1
ATOM 628 N N . PHE A 1 78 ? -6.746 2.774 6.006 1.00 87.81 78 PHE A N 1
ATOM 629 C CA . PHE A 1 78 ? -6.986 3.956 6.830 1.00 87.81 78 PHE A CA 1
ATOM 630 C C . PHE A 1 78 ? -8.466 4.092 7.208 1.00 87.81 78 PHE A C 1
ATOM 632 O O . PHE A 1 78 ? -8.768 4.255 8.391 1.00 87.81 78 PHE A O 1
ATOM 639 N N . PHE A 1 79 ? -9.394 3.931 6.259 1.00 87.12 79 PHE A N 1
ATOM 640 C CA . PHE A 1 79 ? -10.836 3.940 6.555 1.00 87.12 79 PHE A CA 1
ATOM 641 C C . PHE A 1 79 ? -11.250 2.804 7.492 1.00 87.12 79 PHE A C 1
ATOM 643 O O . PHE A 1 79 ? -11.994 3.033 8.449 1.00 87.12 79 PHE A O 1
ATOM 650 N N . PHE A 1 80 ? -10.722 1.593 7.292 1.00 84.31 80 PHE A N 1
ATOM 651 C CA . PHE A 1 80 ? -10.944 0.495 8.236 1.00 84.31 80 PHE A CA 1
ATOM 652 C C . PHE A 1 80 ? -10.402 0.823 9.628 1.00 84.31 80 PHE A C 1
ATOM 654 O O . PHE A 1 80 ? -11.056 0.541 10.634 1.00 84.31 80 PHE A O 1
ATOM 661 N N . SER A 1 81 ? -9.230 1.450 9.706 1.00 83.69 81 SER A N 1
ATOM 662 C CA . SER A 1 81 ? -8.652 1.906 10.967 1.00 83.69 81 SER A CA 1
ATOM 663 C C . SER A 1 81 ? -9.506 2.973 11.653 1.00 83.69 81 SER A C 1
ATOM 665 O O . SER A 1 81 ? -9.684 2.877 12.867 1.00 83.69 81 SER A O 1
ATOM 667 N N . ILE A 1 82 ? -10.099 3.921 10.913 1.00 85.56 82 ILE A N 1
ATOM 668 C CA . ILE A 1 82 ? -11.099 4.864 11.449 1.00 85.56 82 ILE A CA 1
ATOM 669 C C . ILE A 1 82 ? -12.284 4.094 12.032 1.00 85.56 82 ILE A C 1
ATOM 671 O O . ILE A 1 82 ? -12.649 4.323 13.186 1.00 85.56 82 ILE A O 1
ATOM 675 N N . TYR A 1 83 ? -12.856 3.156 11.272 1.00 84.38 83 TYR A N 1
ATOM 676 C CA . TYR A 1 83 ? -14.010 2.368 11.706 1.00 84.38 83 TYR A CA 1
ATOM 677 C C . TYR A 1 83 ? -13.724 1.598 13.006 1.00 84.38 83 TYR A C 1
ATOM 679 O O . TYR A 1 83 ? -14.488 1.678 13.970 1.00 84.38 83 TYR A O 1
ATOM 687 N N . PHE A 1 84 ? -12.592 0.888 13.079 1.00 79.38 84 PHE A N 1
ATOM 688 C CA . PHE A 1 84 ? -12.211 0.143 14.283 1.00 79.38 84 PHE A CA 1
ATOM 689 C C . PHE A 1 84 ? -11.856 1.048 15.463 1.00 79.38 84 PHE A C 1
ATOM 691 O O . PHE A 1 84 ? -12.141 0.680 16.603 1.00 79.38 84 PHE A O 1
ATOM 698 N N . TYR A 1 85 ? -11.245 2.208 15.213 1.00 80.56 85 TYR A N 1
ATOM 699 C CA . TYR A 1 85 ? -10.946 3.188 16.252 1.00 80.56 85 TYR A CA 1
ATOM 700 C C . TYR A 1 85 ? -12.230 3.793 16.836 1.00 80.56 85 TYR A C 1
ATOM 702 O O . TYR A 1 85 ? -12.376 3.829 18.056 1.00 80.56 85 TYR A O 1
ATOM 710 N N . SER A 1 86 ? -13.184 4.186 15.985 1.00 80.56 86 SER A N 1
ATOM 711 C CA . SER A 1 86 ? -14.473 4.755 16.401 1.00 80.56 86 SER A CA 1
ATOM 712 C C . SER A 1 86 ? -15.345 3.762 17.161 1.00 80.56 86 SER A C 1
ATOM 714 O O . SER A 1 86 ? -16.066 4.175 18.053 1.00 80.56 86 SER A O 1
ATOM 716 N N . LYS A 1 87 ? -15.283 2.462 16.844 1.00 77.69 87 LYS A N 1
ATOM 717 C CA . LYS A 1 87 ? -16.059 1.422 17.545 1.00 77.69 87 LYS A CA 1
ATOM 718 C C . LYS A 1 87 ? -15.509 1.085 18.942 1.00 77.69 87 LYS A C 1
ATOM 720 O O . LYS A 1 87 ? -16.150 0.360 19.696 1.00 77.69 87 LYS A O 1
ATOM 725 N N . ARG A 1 88 ? -14.283 1.521 19.253 1.00 68.62 88 ARG A N 1
ATOM 726 C CA . ARG A 1 88 ? -13.588 1.254 20.525 1.00 68.62 88 ARG A CA 1
ATOM 727 C C . ARG A 1 88 ? -13.611 2.434 21.502 1.00 68.62 88 ARG A C 1
ATOM 729 O O . ARG A 1 88 ? -13.198 2.232 22.642 1.00 68.62 88 ARG A O 1
ATOM 736 N N . ARG A 1 89 ? -13.991 3.629 21.044 1.00 55.31 89 ARG A N 1
ATOM 737 C CA . ARG A 1 89 ? -14.357 4.764 21.902 1.00 55.31 89 ARG A CA 1
ATOM 738 C C . ARG A 1 89 ? -15.824 4.643 22.280 1.00 55.31 89 ARG A C 1
ATOM 740 O O . ARG A 1 89 ? -16.131 5.081 23.404 1.00 55.31 89 ARG A O 1
#

Sequence (89 aa):
MMEDPILFTLTAIFLIVIPIVSKKIGRYKPRRYFLLPMIAMGVAFPMFLFLMIVPTMPYAIYYFYASMSLWTGGFIGFFFSIYFYSKRR

Foldseek 3Di:
DPPPVLLVVLLVCLLPVQLVVLVVVCVVPLVSLLVSLCVLLVVLVVLCVVCVVPVPDVCSVVSPSSSVSSNNSSVSSNVSSVVVSVVVD

pLDDT: mean 81.36, std 9.09, range [45.06, 92.25]

Radius of gyration: 14.56 Å; chains: 1; bounding box: 30×22×44 Å